Protein AF-A0A061HUM7-F1 (afdb_monomer_lite)

pLDDT: mean 96.68, std 2.23, range [83.38, 98.69]

Secondary structure (DSSP, 8-state):
-EETTTTEE--EETTEEPPPTTS-S-SB-S---TT---------TT--------SSGGG-TTHHHHTTTTT---TTTT-SSPPPP-----S----PPPSSBTTB-

Structure (mmCIF, N/CA/C/O backbone):
data_AF-A0A061HUM7-F1
#
_entry.id   AF-A0A061HUM7-F1
#
loop_
_atom_site.group_PDB
_atom_site.id
_atom_site.type_symbol
_atom_site.label_atom_id
_atom_site.label_alt_id
_atom_site.label_comp_id
_atom_site.label_asym_id
_atom_site.label_entity_id
_atom_site.label_seq_id
_atom_site.pdbx_PDB_ins_code
_atom_site.Cartn_x
_atom_site.Cartn_y
_atom_site.Cartn_z
_atom_site.occupancy
_atom_site.B_iso_or_equiv
_atom_site.auth_seq_id
_atom_site.auth_comp_id
_atom_site.auth_asym_id
_atom_site.auth_atom_id
_atom_site.pdbx_PDB_model_num
ATOM 1 N N . MET A 1 1 ? -3.401 2.923 8.993 1.00 97.00 1 MET A N 1
ATOM 2 C CA . MET A 1 1 ? -4.807 3.364 8.957 1.00 97.00 1 MET A CA 1
ATOM 3 C C . MET A 1 1 ? -4.847 4.669 8.188 1.00 97.00 1 MET A C 1
ATOM 5 O O . MET A 1 1 ? -3.886 5.428 8.281 1.00 97.00 1 MET A O 1
ATOM 9 N N . ILE A 1 2 ? -5.868 4.873 7.362 1.00 98.06 2 ILE A N 1
ATOM 10 C CA . ILE A 1 2 ? -6.024 6.077 6.542 1.00 98.06 2 ILE A CA 1
ATOM 11 C C . ILE A 1 2 ? -7.447 6.585 6.720 1.00 98.06 2 ILE A C 1
ATOM 13 O O . ILE A 1 2 ? -8.388 5.816 6.530 1.00 98.06 2 ILE A O 1
ATOM 17 N N . ASP A 1 3 ? -7.583 7.851 7.095 1.00 97.50 3 ASP A N 1
ATOM 18 C CA . ASP A 1 3 ? -8.865 8.536 7.198 1.00 97.50 3 ASP A CA 1
ATOM 19 C C . ASP A 1 3 ? -8.876 9.695 6.198 1.00 97.50 3 ASP A C 1
ATOM 21 O O . ASP A 1 3 ? -8.142 10.673 6.336 1.00 97.50 3 ASP A O 1
ATOM 25 N N . LEU A 1 4 ? -9.697 9.560 5.156 1.00 96.88 4 LEU A N 1
ATOM 26 C CA . LEU A 1 4 ? -9.850 10.574 4.110 1.00 96.88 4 LEU A CA 1
ATOM 27 C C . LEU A 1 4 ? -10.846 11.680 4.488 1.00 96.88 4 LEU A C 1
ATOM 29 O O . LEU A 1 4 ? -10.931 12.684 3.795 1.00 96.88 4 LEU A O 1
ATOM 33 N N . THR A 1 5 ? -11.616 11.503 5.561 1.00 96.12 5 THR A N 1
ATOM 34 C CA . THR A 1 5 ? -12.494 12.547 6.101 1.00 96.12 5 THR A CA 1
ATOM 35 C C . THR A 1 5 ? -11.680 13.514 6.949 1.00 96.12 5 THR A C 1
ATOM 37 O O . THR A 1 5 ? -11.848 14.728 6.844 1.00 96.12 5 THR A O 1
ATOM 40 N N . GLU A 1 6 ? -10.767 12.975 7.758 1.00 96.94 6 GLU A N 1
ATOM 41 C CA . GLU A 1 6 ? -9.846 13.763 8.581 1.00 96.94 6 GLU A CA 1
ATOM 42 C C . GLU A 1 6 ? -8.542 14.132 7.857 1.00 96.94 6 GLU A C 1
ATOM 44 O O . GLU A 1 6 ? -7.759 14.932 8.365 1.00 96.94 6 GLU A O 1
ATOM 49 N N . ASN A 1 7 ? -8.309 13.588 6.658 1.00 97.56 7 ASN A N 1
ATOM 50 C CA . ASN A 1 7 ? -7.075 13.748 5.882 1.00 97.56 7 ASN A CA 1
ATOM 51 C C . ASN A 1 7 ? -5.820 13.334 6.670 1.00 97.56 7 ASN A C 1
ATOM 53 O O . ASN A 1 7 ? -4.792 14.020 6.644 1.00 97.56 7 ASN A O 1
ATOM 57 N N . THR A 1 8 ? -5.897 12.202 7.373 1.00 97.69 8 THR A N 1
ATOM 58 C CA . THR A 1 8 ? -4.822 11.701 8.232 1.00 97.69 8 THR A CA 1
ATOM 59 C C . THR A 1 8 ? -4.371 10.287 7.875 1.00 97.69 8 THR A C 1
ATOM 61 O O . THR A 1 8 ? -5.110 9.453 7.345 1.00 97.69 8 THR A O 1
ATOM 64 N N . ILE A 1 9 ? -3.108 10.002 8.197 1.00 98.12 9 ILE A N 1
ATOM 65 C CA . ILE A 1 9 ? -2.528 8.658 8.149 1.00 98.12 9 ILE A CA 1
ATOM 66 C C . ILE A 1 9 ? -1.877 8.359 9.498 1.00 98.12 9 ILE A C 1
ATOM 68 O O . ILE A 1 9 ? -1.076 9.146 10.012 1.00 98.12 9 ILE A O 1
ATOM 72 N N . ILE A 1 10 ? -2.198 7.185 10.038 1.00 97.88 10 ILE A N 1
ATOM 73 C CA . ILE A 1 10 ? -1.700 6.663 11.315 1.00 97.88 10 ILE A CA 1
ATOM 74 C C . ILE A 1 10 ? -1.060 5.296 11.065 1.00 97.88 10 ILE A C 1
ATOM 76 O O . ILE A 1 10 ? -1.598 4.476 10.311 1.00 97.88 10 ILE A O 1
ATOM 80 N N . PHE A 1 11 ? 0.070 5.012 11.710 1.00 98.12 11 PHE A N 1
ATOM 81 C CA . PHE A 1 11 ? 0.717 3.701 11.645 1.00 98.12 11 PHE A CA 1
ATOM 82 C C . PHE A 1 11 ? 0.568 2.956 12.963 1.00 98.12 11 PHE A C 1
ATOM 84 O O . PHE A 1 11 ? 0.723 3.534 14.034 1.00 98.12 11 PHE A O 1
ATOM 91 N N . THR A 1 12 ? 0.308 1.655 12.868 1.00 97.69 12 THR A N 1
ATOM 92 C CA . THR A 1 12 ? 0.281 0.761 14.023 1.00 97.69 12 THR A CA 1
ATOM 93 C C . THR A 1 12 ? 1.282 -0.367 13.828 1.00 97.69 12 THR A C 1
ATOM 95 O O . THR A 1 12 ? 1.526 -0.821 12.706 1.00 97.69 12 THR A O 1
ATOM 98 N N . LEU A 1 13 ? 1.871 -0.831 14.925 1.00 98.06 13 LEU A N 1
ATOM 99 C CA . LEU A 1 13 ? 2.779 -1.968 14.951 1.00 98.06 13 LEU A CA 1
ATOM 100 C C . LEU A 1 13 ? 2.371 -2.890 16.095 1.00 98.06 13 LEU A C 1
ATOM 102 O O . LEU A 1 13 ? 2.321 -2.477 17.245 1.00 98.06 13 LEU A O 1
ATOM 106 N N . ASN A 1 14 ? 2.059 -4.148 15.776 1.00 97.06 14 ASN A N 1
ATOM 107 C CA . ASN A 1 14 ? 1.633 -5.160 16.751 1.00 97.06 14 ASN A CA 1
ATOM 108 C C . ASN A 1 14 ? 0.448 -4.739 17.650 1.00 97.06 14 ASN A C 1
ATOM 110 O O . ASN A 1 14 ? 0.328 -5.215 18.775 1.00 97.06 14 ASN A O 1
ATOM 114 N N . GLY A 1 15 ? -0.449 -3.890 17.137 1.00 95.75 15 GLY A N 1
ATOM 115 C CA . GLY A 1 15 ? -1.620 -3.397 17.871 1.00 95.75 15 GLY A CA 1
ATOM 116 C C . GLY A 1 15 ? -1.394 -2.093 18.642 1.00 95.75 15 GLY A C 1
ATOM 117 O O . GLY A 1 15 ? -2.347 -1.584 19.217 1.00 95.75 15 GLY A O 1
ATOM 118 N N . GLU A 1 16 ? -0.185 -1.529 18.616 1.00 96.44 16 GLU A N 1
ATOM 119 C CA . GLU A 1 16 ? 0.130 -0.241 19.242 1.00 96.44 16 GLU A CA 1
ATOM 120 C C . GLU A 1 16 ? 0.238 0.867 18.192 1.00 96.44 16 GLU A C 1
ATOM 122 O O . GLU A 1 16 ? 0.781 0.646 17.105 1.00 96.44 16 GLU A O 1
ATOM 127 N N . VAL A 1 17 ? -0.274 2.058 18.509 1.00 96.69 17 VAL A N 1
ATOM 128 C CA . VAL A 1 17 ? -0.126 3.252 17.667 1.00 96.69 17 VAL A CA 1
ATOM 129 C C . VAL A 1 17 ? 1.303 3.773 17.781 1.00 96.69 17 VAL A C 1
ATOM 131 O O . VAL A 1 17 ? 1.842 3.917 18.878 1.00 96.69 17 VAL A O 1
ATOM 134 N N . LEU A 1 18 ? 1.932 4.038 16.637 1.00 97.50 18 LEU A N 1
ATOM 135 C CA . LEU A 1 18 ? 3.273 4.605 16.601 1.00 97.50 18 LEU A CA 1
ATOM 136 C C . LEU A 1 18 ? 3.221 6.111 16.857 1.00 97.50 18 LEU A C 1
ATOM 138 O O . LEU A 1 18 ? 2.461 6.833 16.218 1.00 97.50 18 LEU A O 1
ATOM 142 N N . MET A 1 19 ? 4.090 6.568 17.755 1.00 96.75 19 MET A N 1
ATOM 143 C CA . MET A 1 19 ? 4.221 7.973 18.130 1.00 96.75 19 MET A CA 1
ATOM 144 C C . MET A 1 19 ? 5.431 8.602 17.449 1.00 96.75 19 MET A C 1
ATOM 146 O O . MET A 1 19 ? 6.497 7.989 17.373 1.00 96.75 19 MET A O 1
ATOM 150 N N . SER A 1 20 ? 5.292 9.848 17.002 1.00 94.00 20 SER A N 1
ATOM 151 C CA . SER A 1 20 ? 6.436 10.679 16.622 1.00 94.00 20 SER A CA 1
ATOM 152 C C . SER A 1 20 ? 7.244 11.128 17.848 1.00 94.00 20 SER A C 1
ATOM 154 O O . SER A 1 20 ? 6.763 11.087 18.982 1.00 94.00 20 SER A O 1
ATOM 156 N N . ASP A 1 21 ? 8.431 11.694 17.613 1.00 93.25 21 ASP A N 1
ATOM 157 C CA . ASP A 1 21 ? 9.261 12.315 18.661 1.00 93.25 21 ASP A CA 1
ATOM 158 C C . ASP A 1 21 ? 8.565 13.487 19.381 1.00 93.25 21 ASP A C 1
ATOM 160 O O . ASP A 1 21 ? 8.934 13.854 20.495 1.00 93.25 21 ASP A O 1
ATOM 164 N N . SER A 1 22 ? 7.541 14.079 18.756 1.00 93.69 22 SER A N 1
ATOM 165 C CA . SER A 1 22 ? 6.702 15.125 19.350 1.00 93.69 22 SER A CA 1
ATOM 166 C C . SER A 1 22 ? 5.516 14.582 20.154 1.00 93.69 22 SER A C 1
ATOM 168 O O . SER A 1 22 ? 4.745 15.371 20.698 1.00 93.69 22 SER A O 1
ATOM 170 N N . GLY A 1 23 ? 5.352 13.258 20.227 1.00 94.25 23 GLY A N 1
ATOM 171 C CA . GLY A 1 23 ? 4.214 12.610 20.872 1.00 94.25 23 GLY A CA 1
ATOM 172 C C . GLY A 1 23 ? 2.919 12.684 20.056 1.00 94.25 23 GLY A C 1
ATOM 173 O O . GLY A 1 23 ? 1.841 12.654 20.638 1.00 94.25 23 GLY A O 1
ATOM 174 N N . SER A 1 24 ? 2.996 12.812 18.728 1.00 95.69 24 SER A N 1
ATOM 175 C CA . SER A 1 24 ? 1.826 12.744 17.843 1.00 95.69 24 SER A CA 1
ATOM 176 C C . SER A 1 24 ? 1.575 11.309 17.386 1.00 95.69 24 SER A C 1
ATOM 178 O O . SER A 1 24 ? 2.482 10.677 16.852 1.00 95.69 24 SER A O 1
ATOM 180 N N . GLU A 1 25 ? 0.330 10.849 17.508 1.00 95.56 25 GLU A N 1
ATOM 181 C CA . GLU A 1 25 ? -0.170 9.594 16.914 1.00 95.56 25 GLU A CA 1
ATOM 182 C C . GLU A 1 25 ? -0.325 9.700 15.391 1.00 95.56 25 GLU A C 1
ATOM 184 O O . GLU A 1 25 ? -0.199 8.728 14.646 1.00 95.56 25 GLU A O 1
ATOM 189 N N . THR A 1 26 ? -0.590 10.911 14.900 1.00 96.81 26 THR A N 1
ATOM 190 C CA . THR A 1 26 ? -0.755 11.156 13.473 1.00 96.81 26 THR A CA 1
ATOM 191 C C . THR A 1 26 ? 0.599 11.280 12.789 1.00 96.81 26 THR A C 1
ATOM 193 O O . THR A 1 26 ? 1.367 12.193 13.109 1.00 96.81 26 THR A O 1
ATOM 196 N N . ALA A 1 27 ? 0.865 10.398 11.825 1.00 96.88 27 ALA A N 1
ATOM 197 C CA . ALA A 1 27 ? 2.101 10.399 11.051 1.00 96.88 27 ALA A CA 1
ATOM 198 C C . ALA A 1 27 ? 2.061 11.421 9.906 1.00 96.88 27 ALA A C 1
ATOM 200 O O . ALA A 1 27 ? 3.038 12.131 9.683 1.00 96.88 27 ALA A O 1
ATOM 201 N N . PHE A 1 28 ? 0.920 11.527 9.219 1.00 97.62 28 PHE A N 1
ATOM 202 C CA . PHE A 1 28 ? 0.685 12.521 8.169 1.00 97.62 28 PHE A CA 1
ATOM 203 C C . PHE A 1 28 ? -0.683 13.177 8.357 1.00 97.62 28 PHE A C 1
ATOM 205 O O . PHE A 1 28 ? -1.647 12.490 8.696 1.00 97.62 28 PHE A O 1
ATOM 212 N N . ARG A 1 29 ? -0.754 14.493 8.145 1.00 96.88 29 ARG A N 1
ATOM 213 C CA . ARG A 1 29 ? -1.964 15.325 8.247 1.00 96.88 29 ARG A CA 1
ATOM 214 C C . ARG A 1 29 ? -2.124 16.147 6.980 1.00 96.88 29 ARG A C 1
ATOM 216 O O . ARG A 1 29 ? -1.141 16.342 6.267 1.00 96.88 29 ARG A O 1
ATOM 223 N N . ASP A 1 30 ? -3.338 16.641 6.760 1.00 97.38 30 ASP A N 1
ATOM 224 C CA . ASP A 1 30 ? -3.679 17.533 5.652 1.00 97.38 30 ASP A CA 1
ATOM 225 C C . ASP A 1 30 ? -3.299 16.934 4.285 1.00 97.38 30 ASP A C 1
ATOM 227 O O . ASP A 1 30 ? -2.827 17.632 3.389 1.00 97.38 30 ASP A O 1
ATOM 231 N N . ILE A 1 31 ? -3.468 15.612 4.132 1.00 97.81 31 ILE A N 1
ATOM 232 C CA . ILE A 1 31 ? -3.162 14.923 2.875 1.00 97.81 31 ILE A CA 1
ATOM 233 C C . ILE A 1 31 ? -4.155 15.336 1.781 1.00 97.81 31 ILE A C 1
ATOM 235 O O . ILE A 1 31 ? -5.368 15.351 1.991 1.00 97.81 31 ILE A O 1
ATOM 239 N N . GLU A 1 32 ? -3.644 15.632 0.589 1.00 97.44 32 GLU A N 1
ATOM 240 C CA . GLU A 1 32 ? -4.482 15.865 -0.586 1.00 97.44 32 GLU A CA 1
ATOM 241 C C . GLU A 1 32 ? -4.932 14.525 -1.178 1.00 97.44 32 GLU A C 1
ATOM 243 O O . GLU A 1 32 ? -4.111 13.648 -1.445 1.00 97.44 32 GLU A O 1
ATOM 248 N N . ILE A 1 33 ? -6.241 14.358 -1.388 1.00 95.25 33 ILE A N 1
ATOM 249 C CA . ILE A 1 33 ? -6.806 13.071 -1.826 1.00 95.25 33 ILE A CA 1
ATOM 250 C C . ILE A 1 33 ? -6.515 12.787 -3.308 1.00 95.25 33 ILE A C 1
ATOM 252 O O . ILE A 1 33 ? -6.249 11.640 -3.666 1.00 95.25 33 ILE A O 1
ATOM 256 N N . GLY A 1 34 ? -6.563 13.809 -4.171 1.00 96.12 34 GLY A N 1
ATOM 257 C CA . GLY A 1 34 ? -6.367 13.649 -5.617 1.00 96.12 34 GLY A CA 1
ATOM 258 C C . GLY A 1 34 ? -7.262 12.557 -6.221 1.00 96.12 34 GLY A C 1
ATOM 259 O O . GLY A 1 34 ? -8.467 12.526 -5.970 1.00 96.12 34 GLY A O 1
ATOM 260 N N . ASP A 1 35 ? -6.653 11.640 -6.978 1.00 96.69 35 ASP A N 1
ATOM 261 C CA . ASP A 1 35 ? -7.326 10.493 -7.613 1.00 96.69 35 ASP A CA 1
ATOM 262 C C . ASP A 1 35 ? -7.572 9.306 -6.653 1.00 96.69 35 ASP A C 1
ATOM 264 O O . ASP A 1 35 ? -8.168 8.296 -7.037 1.00 96.69 35 ASP A O 1
ATOM 268 N N . GLY A 1 36 ? -7.119 9.411 -5.400 1.00 96.50 36 GLY A N 1
ATOM 269 C CA . GLY A 1 36 ? -7.219 8.380 -4.371 1.00 96.50 36 GLY A CA 1
ATOM 270 C C . GLY A 1 36 ? -5.891 7.690 -4.049 1.00 96.50 36 GLY A C 1
ATOM 271 O O . GLY A 1 36 ? -4.824 8.047 -4.545 1.00 96.50 36 GLY A O 1
ATOM 272 N N . PHE A 1 37 ? -5.965 6.670 -3.189 1.00 98.31 37 PHE A N 1
ATOM 273 C CA . PHE A 1 37 ? -4.796 5.970 -2.650 1.00 98.31 37 PHE A CA 1
ATOM 274 C C . PHE A 1 37 ? -4.850 4.467 -2.926 1.00 98.31 37 PHE A C 1
ATOM 276 O O . PHE A 1 37 ? -5.913 3.846 -2.890 1.00 98.31 37 PHE A O 1
ATOM 283 N N . LEU A 1 38 ? -3.677 3.864 -3.133 1.00 98.19 38 LEU A N 1
ATOM 284 C CA . LEU A 1 38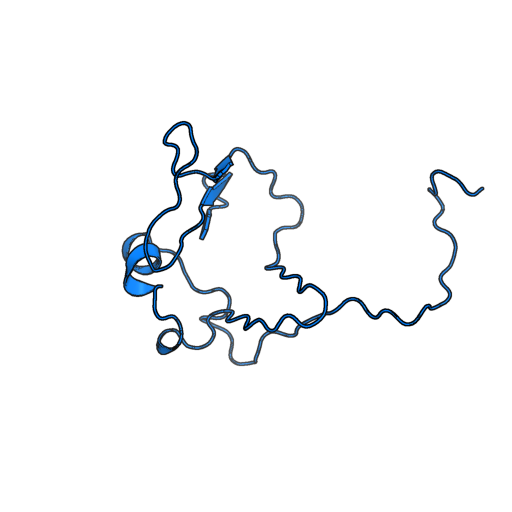 ? -3.498 2.417 -3.247 1.00 98.19 38 LEU A CA 1
ATOM 285 C C . LEU A 1 38 ? -2.469 1.926 -2.216 1.00 98.19 38 LEU A C 1
ATOM 287 O O . LEU A 1 38 ? -1.461 2.602 -1.996 1.00 98.19 38 LEU A O 1
ATOM 291 N N . PRO A 1 39 ? -2.673 0.746 -1.599 1.00 98.25 39 PRO A N 1
ATOM 292 C CA . PRO A 1 39 ? -1.672 0.153 -0.723 1.00 98.25 39 PRO A CA 1
ATOM 293 C C . PRO A 1 39 ? -0.443 -0.260 -1.541 1.00 98.25 39 PRO A C 1
ATOM 295 O O . PRO A 1 39 ? -0.548 -1.021 -2.504 1.00 98.25 39 PRO A O 1
ATOM 298 N N . VAL A 1 40 ? 0.731 0.218 -1.132 1.00 98.31 40 VAL A N 1
ATOM 299 C CA . VAL A 1 40 ? 2.014 -0.080 -1.777 1.00 98.31 40 VAL A CA 1
ATOM 300 C C . VAL A 1 40 ? 2.961 -0.764 -0.796 1.00 98.31 40 VAL A C 1
ATOM 302 O O . VAL A 1 40 ? 2.984 -0.454 0.394 1.00 98.31 40 VAL A O 1
ATOM 305 N N . CYS A 1 41 ? 3.767 -1.695 -1.301 1.00 97.88 41 CYS A N 1
ATOM 306 C CA . CYS A 1 41 ? 4.880 -2.285 -0.568 1.00 97.88 41 CYS A CA 1
ATOM 307 C C . CYS A 1 41 ? 6.108 -2.402 -1.474 1.00 97.88 41 CYS A C 1
ATOM 309 O O . CYS A 1 41 ? 5.980 -2.649 -2.674 1.00 97.88 41 CYS A O 1
ATOM 311 N N . SER A 1 42 ? 7.297 -2.282 -0.892 1.00 98.19 42 SER A N 1
ATOM 312 C CA . SER A 1 42 ? 8.573 -2.528 -1.561 1.00 98.19 42 SER A CA 1
ATOM 313 C C . SER A 1 42 ? 9.414 -3.494 -0.730 1.00 98.19 42 SER A C 1
ATOM 315 O O . SER A 1 42 ? 9.331 -3.513 0.497 1.00 98.19 42 SER A O 1
ATOM 317 N N . LEU A 1 43 ? 10.198 -4.332 -1.408 1.00 98.50 43 LEU A N 1
ATOM 318 C CA . LEU A 1 43 ? 11.105 -5.291 -0.780 1.00 98.50 43 LEU A CA 1
ATOM 319 C C . LEU A 1 43 ? 12.520 -5.042 -1.290 1.00 98.50 43 LEU A C 1
ATOM 321 O O . LEU A 1 43 ? 12.737 -4.898 -2.494 1.00 98.50 43 LEU A O 1
ATOM 325 N N . GLY A 1 44 ? 13.480 -5.000 -0.371 1.00 98.12 44 GLY A N 1
ATOM 326 C CA . GLY A 1 44 ? 14.897 -4.940 -0.697 1.00 98.12 44 GLY A CA 1
ATOM 327 C C . GLY A 1 44 ? 15.454 -6.292 -1.170 1.00 98.12 44 GLY A C 1
ATOM 328 O O . GLY A 1 44 ? 14.775 -7.322 -1.090 1.00 98.12 44 GLY A O 1
ATOM 329 N N . PRO A 1 45 ? 16.715 -6.325 -1.638 1.00 98.00 45 PRO A N 1
ATOM 330 C CA . PRO A 1 45 ? 17.356 -7.552 -2.103 1.00 98.00 45 PRO A CA 1
ATOM 331 C C . PRO A 1 45 ? 17.340 -8.658 -1.042 1.00 98.00 45 PRO A C 1
ATOM 333 O O . PRO A 1 45 ? 17.785 -8.460 0.086 1.00 98.00 45 PRO A O 1
ATOM 336 N N . GLY A 1 46 ? 16.826 -9.833 -1.412 1.00 98.12 46 GLY A N 1
ATOM 337 C CA . GLY A 1 46 ? 16.766 -11.003 -0.531 1.00 98.12 46 GLY A CA 1
ATOM 338 C C . GLY A 1 46 ? 15.752 -10.914 0.616 1.00 98.12 46 GLY A C 1
ATOM 339 O O . GLY A 1 46 ? 15.686 -11.839 1.423 1.00 98.12 46 GLY A O 1
ATOM 340 N N . GLN A 1 47 ? 14.957 -9.843 0.707 1.00 98.69 47 GLN A N 1
ATOM 341 C CA . GLN A 1 47 ? 13.904 -9.729 1.715 1.00 98.69 47 GLN A CA 1
ATOM 342 C C . GLN A 1 47 ? 12.643 -10.483 1.293 1.00 98.69 47 GLN A C 1
ATOM 344 O O . GLN A 1 47 ? 12.297 -10.561 0.114 1.00 98.69 47 GLN A O 1
ATOM 349 N N . VAL A 1 48 ? 11.925 -11.004 2.286 1.00 98.44 48 VAL A N 1
ATOM 350 C CA . VAL A 1 48 ? 10.632 -11.663 2.105 1.00 98.44 48 VAL A CA 1
ATOM 351 C C . VAL A 1 48 ? 9.606 -10.922 2.949 1.00 98.44 48 VAL A C 1
ATOM 353 O O . VAL A 1 48 ? 9.796 -10.756 4.152 1.00 98.44 48 VAL A O 1
ATOM 356 N N . GLY A 1 49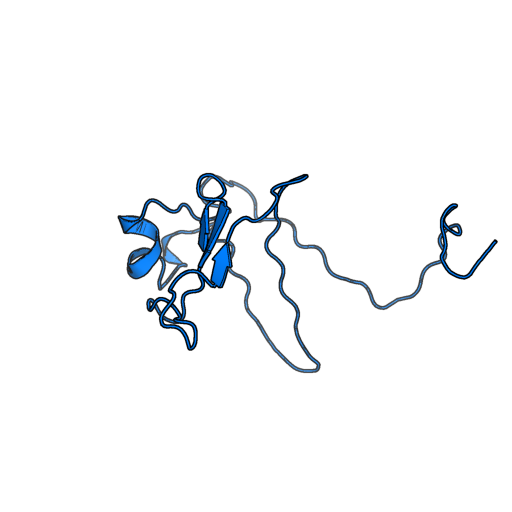 ? 8.523 -10.480 2.314 1.00 97.75 49 GLY A N 1
ATOM 357 C CA . GLY A 1 49 ? 7.386 -9.851 2.977 1.00 97.75 49 GLY A CA 1
ATOM 358 C C . GLY A 1 49 ? 6.080 -10.550 2.622 1.00 97.75 49 GLY A C 1
ATOM 359 O O . GLY A 1 49 ? 5.990 -11.263 1.623 1.00 97.75 49 GLY A O 1
ATOM 360 N N . HIS A 1 50 ? 5.061 -10.335 3.449 1.00 98.12 50 HIS A N 1
ATOM 361 C CA . HIS A 1 50 ? 3.714 -10.844 3.222 1.00 98.12 50 HIS A CA 1
ATOM 362 C C . HIS A 1 50 ? 2.714 -9.691 3.309 1.00 98.12 50 HIS A C 1
ATOM 364 O O . HIS A 1 50 ? 2.530 -9.108 4.377 1.00 98.12 50 HIS A O 1
ATOM 370 N N . LEU A 1 51 ? 2.083 -9.365 2.181 1.00 98.25 51 LEU A N 1
ATOM 371 C CA . LEU A 1 51 ? 1.043 -8.344 2.104 1.00 98.25 51 LEU A CA 1
ATOM 372 C C . LEU A 1 51 ? -0.329 -9.002 2.288 1.00 98.25 51 LEU A C 1
ATOM 374 O O . LEU A 1 51 ? -0.760 -9.781 1.440 1.00 98.25 51 LEU A O 1
ATOM 378 N N . ASN A 1 52 ? -1.015 -8.666 3.380 1.00 98.38 52 ASN A N 1
ATOM 379 C CA . ASN A 1 52 ? -2.387 -9.093 3.639 1.00 98.38 52 ASN A CA 1
ATOM 380 C C . ASN A 1 52 ? -3.340 -7.895 3.498 1.00 98.38 52 ASN A 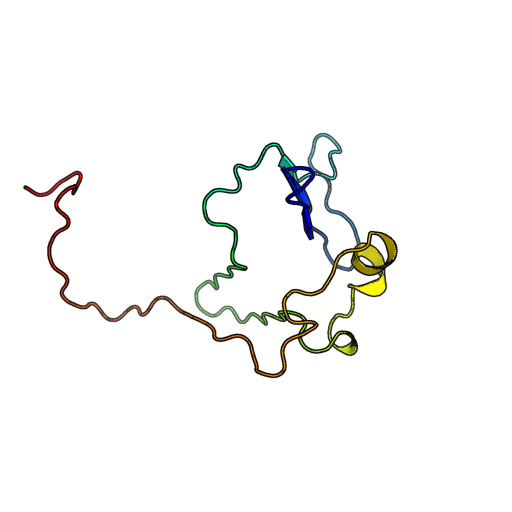C 1
ATOM 382 O O . ASN A 1 52 ? -3.303 -6.978 4.313 1.00 98.38 52 ASN A O 1
ATOM 386 N N . LEU A 1 53 ? -4.191 -7.916 2.466 1.00 98.50 53 LEU A N 1
ATOM 387 C CA . LEU A 1 53 ? -5.159 -6.851 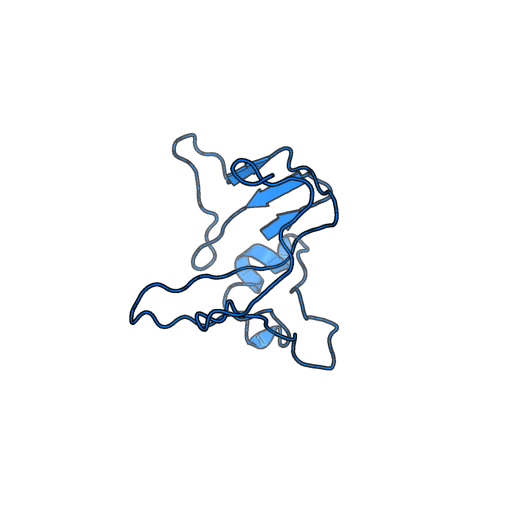2.158 1.00 98.50 53 LEU A CA 1
ATOM 388 C C . LEU A 1 53 ? -6.537 -7.072 2.811 1.00 98.50 53 LEU A C 1
ATOM 390 O O . LEU A 1 53 ? -7.483 -6.339 2.533 1.00 98.50 53 LEU A O 1
ATOM 394 N N . GLY A 1 54 ? -6.660 -8.071 3.689 1.00 97.94 54 GLY A N 1
ATOM 395 C CA . GLY A 1 54 ? -7.828 -8.221 4.551 1.00 97.94 54 GLY A CA 1
ATOM 396 C C . GLY A 1 54 ? -9.079 -8.730 3.845 1.00 97.94 54 GLY A C 1
ATOM 397 O O . GLY A 1 54 ? -10.171 -8.257 4.137 1.00 97.94 54 GLY A O 1
ATOM 398 N N . GLN A 1 55 ? -8.928 -9.688 2.924 1.00 97.50 55 GLN A N 1
ATOM 399 C CA . GLN A 1 55 ? -10.082 -10.370 2.322 1.00 97.50 55 GLN A CA 1
ATOM 400 C C . GLN A 1 55 ? -10.792 -11.286 3.336 1.00 97.50 55 GLN A C 1
ATOM 402 O O . GLN A 1 55 ? -12.007 -11.435 3.302 1.00 97.50 55 GLN A O 1
ATOM 407 N N . ASP A 1 56 ? -10.030 -11.876 4.260 1.00 96.50 56 ASP A N 1
ATOM 408 C CA . ASP A 1 56 ? -10.547 -12.627 5.403 1.00 96.50 56 ASP A CA 1
ATOM 409 C C . ASP A 1 56 ? -10.204 -11.875 6.693 1.00 96.50 56 ASP A C 1
ATOM 411 O O . ASP A 1 56 ? -9.029 -11.741 7.046 1.00 96.50 56 ASP A O 1
ATOM 415 N N . VAL A 1 57 ? -11.222 -11.404 7.414 1.00 94.25 57 VAL A N 1
ATOM 416 C CA . VAL A 1 57 ? -11.051 -10.672 8.682 1.00 94.25 57 VAL A CA 1
ATOM 417 C C . VAL A 1 57 ? -10.298 -11.504 9.715 1.00 94.25 57 VAL A C 1
ATOM 419 O O . VAL A 1 57 ? -9.483 -10.964 10.460 1.00 94.25 57 VAL A O 1
ATOM 422 N N . SER A 1 58 ? -10.511 -12.822 9.743 1.00 95.38 58 SER A N 1
ATOM 423 C CA . SER A 1 58 ? -9.873 -13.707 10.720 1.00 95.38 58 SER A CA 1
ATOM 424 C C . SER A 1 58 ? -8.356 -13.819 10.521 1.00 95.38 58 SER A C 1
ATOM 426 O O . SER A 1 58 ? -7.621 -14.125 11.460 1.00 95.38 58 SER A O 1
ATOM 428 N N . SER A 1 59 ? -7.864 -13.489 9.322 1.00 97.00 59 SER A N 1
ATOM 429 C CA . SER A 1 59 ? -6.433 -13.440 9.018 1.00 97.00 59 SER A CA 1
ATOM 430 C C . SER A 1 59 ? -5.727 -12.197 9.587 1.00 97.00 59 SER A C 1
ATOM 432 O O . SER A 1 59 ? -4.497 -12.182 9.714 1.00 97.00 59 SER A O 1
ATOM 434 N N . LEU A 1 60 ? -6.479 -11.153 9.960 1.00 97.81 60 LEU A N 1
ATOM 435 C CA . LEU A 1 60 ? -5.951 -9.877 10.441 1.00 97.81 60 LEU A CA 1
ATOM 436 C C . LEU A 1 60 ? -5.737 -9.893 11.957 1.00 97.81 60 LEU A C 1
ATOM 438 O O . LEU A 1 60 ? -6.549 -9.398 12.736 1.00 97.81 60 LEU A O 1
ATOM 442 N N . ARG A 1 61 ? -4.585 -10.422 12.375 1.00 97.62 61 ARG A N 1
ATOM 443 C CA . ARG A 1 61 ? -4.251 -10.676 13.792 1.00 97.62 61 ARG A CA 1
ATOM 444 C C . ARG A 1 61 ? -4.420 -9.475 14.730 1.00 97.62 61 ARG A C 1
ATOM 446 O O . ARG A 1 61 ? -4.758 -9.671 15.890 1.00 97.62 61 ARG A O 1
ATOM 453 N N . PHE A 1 62 ? -4.177 -8.259 14.242 1.00 97.44 62 PHE A N 1
ATOM 454 C CA . PHE A 1 62 ? -4.178 -7.040 15.061 1.00 97.44 62 PHE A CA 1
ATOM 455 C C . PHE A 1 62 ? -5.360 -6.103 14.773 1.00 97.44 62 PHE A C 1
ATOM 457 O O . PHE A 1 62 ? -5.502 -5.082 15.436 1.00 97.44 62 PHE A O 1
ATOM 464 N N . PHE A 1 63 ? -6.239 -6.444 13.823 1.00 97.50 63 PHE A N 1
ATOM 465 C CA . PHE A 1 63 ? -7.332 -5.555 13.413 1.00 97.50 63 PHE A CA 1
ATOM 466 C C . PHE A 1 63 ? -8.363 -5.324 14.525 1.00 97.50 63 PHE A C 1
ATOM 468 O O . PHE A 1 63 ? -8.834 -4.206 14.702 1.00 97.50 63 PHE A O 1
ATOM 475 N N . ALA A 1 64 ? -8.663 -6.346 15.330 1.00 95.31 64 ALA A N 1
ATOM 476 C CA . ALA A 1 64 ? -9.588 -6.204 16.454 1.00 95.31 64 ALA A CA 1
ATOM 477 C C . ALA A 1 64 ? -9.082 -5.256 17.562 1.00 95.31 64 ALA A C 1
ATOM 479 O O . ALA A 1 64 ? -9.892 -4.791 18.358 1.00 95.31 64 ALA A O 1
ATOM 480 N N . ILE A 1 65 ? -7.770 -4.989 17.621 1.00 95.06 65 ILE A N 1
ATOM 481 C CA . ILE A 1 65 ? -7.149 -4.166 18.669 1.00 95.06 65 ILE A CA 1
ATOM 482 C C . ILE A 1 65 ? -7.246 -2.679 18.322 1.00 95.06 65 ILE A C 1
ATOM 484 O O . ILE A 1 65 ? -7.677 -1.900 19.161 1.00 95.06 65 ILE A O 1
ATOM 488 N N . CYS A 1 66 ? -6.871 -2.299 17.098 1.00 91.75 66 CYS A N 1
ATOM 489 C CA . CYS A 1 66 ? -6.756 -0.891 16.699 1.00 91.75 66 CYS A CA 1
ATOM 490 C C . CYS A 1 66 ? -7.677 -0.472 15.546 1.00 91.75 66 CYS A C 1
ATOM 492 O O . CYS A 1 66 ? -7.887 0.707 15.336 1.00 91.75 66 CYS A O 1
ATOM 494 N N . GLY A 1 67 ? -8.246 -1.405 14.780 1.00 91.31 67 GLY A N 1
ATOM 495 C CA . GLY A 1 67 ? -9.103 -1.055 13.640 1.00 91.31 67 GLY A CA 1
ATOM 496 C C . GLY A 1 67 ? -10.593 -1.119 13.961 1.00 91.31 67 GLY A C 1
ATOM 497 O O . GLY A 1 67 ? -11.350 -0.217 13.620 1.00 91.31 67 GLY A O 1
ATOM 498 N N . LEU A 1 68 ? -11.023 -2.196 14.625 1.00 92.31 68 LEU A N 1
ATOM 499 C CA . LEU A 1 68 ? -12.444 -2.526 14.742 1.00 92.31 68 LEU A CA 1
ATOM 500 C C . LEU A 1 68 ? -13.235 -1.534 15.606 1.00 92.31 68 LEU A C 1
ATOM 502 O O . LEU A 1 68 ? -14.331 -1.140 15.222 1.00 92.31 68 LEU A O 1
ATOM 506 N N . GLN A 1 69 ? -12.707 -1.150 16.772 1.00 88.94 69 GLN A N 1
ATOM 507 C CA . GLN A 1 69 ? -13.403 -0.220 17.675 1.00 88.94 69 GLN A CA 1
ATOM 508 C C . GLN A 1 69 ? -13.402 1.218 17.147 1.00 88.94 69 GLN A C 1
ATOM 510 O O . GLN A 1 69 ? -14.329 1.970 17.433 1.00 88.94 69 GLN A O 1
ATOM 515 N N . GLU A 1 70 ? -12.392 1.567 16.351 1.00 91.69 70 GLU A N 1
ATOM 516 C CA . GLU A 1 70 ? -12.258 2.868 15.690 1.00 91.69 70 GLU A CA 1
ATOM 517 C C . GLU A 1 70 ? -13.114 2.969 14.412 1.00 91.69 70 GLU A C 1
ATOM 519 O O . GLU A 1 70 ? -13.256 4.046 13.846 1.00 91.69 70 GLU A O 1
ATOM 524 N N . GLY A 1 71 ? -13.734 1.866 13.971 1.00 95.25 71 GLY A N 1
ATOM 525 C CA . GLY A 1 71 ? -14.630 1.848 12.812 1.00 95.25 71 GLY A CA 1
ATOM 526 C C . GLY A 1 71 ? -13.925 1.712 11.461 1.00 95.25 71 GLY A C 1
ATOM 527 O O . GLY A 1 71 ? -14.561 1.913 10.428 1.00 95.25 71 GLY A O 1
ATOM 528 N N . PHE A 1 72 ? -12.641 1.343 11.436 1.00 97.44 72 PHE A N 1
ATOM 529 C CA . PHE A 1 72 ? -11.940 1.051 10.186 1.00 97.44 72 PHE A CA 1
ATOM 530 C C . PHE A 1 72 ? -12.439 -0.250 9.557 1.00 97.44 72 PHE A C 1
ATOM 532 O O . PHE A 1 72 ? -12.729 -1.224 10.249 1.00 97.44 72 PHE A O 1
ATOM 539 N N . GLU A 1 73 ? -12.436 -0.302 8.227 1.00 97.69 73 GLU A N 1
ATOM 540 C CA . GLU A 1 73 ? -12.761 -1.505 7.461 1.00 97.69 73 GLU A CA 1
ATOM 541 C C . GLU A 1 73 ? -11.522 -2.048 6.724 1.00 97.69 73 GLU A C 1
ATOM 543 O O . GLU A 1 73 ? -10.708 -1.271 6.211 1.00 97.69 73 GLU A O 1
ATOM 548 N N . PRO A 1 74 ? -11.343 -3.381 6.630 1.00 97.88 74 PRO A N 1
ATOM 549 C CA . PRO A 1 74 ? -10.299 -3.963 5.795 1.00 97.88 74 PRO A CA 1
ATOM 550 C C . PRO A 1 74 ? -10.507 -3.673 4.306 1.00 97.88 74 PRO A C 1
ATOM 552 O O . PRO A 1 74 ? -11.628 -3.716 3.806 1.00 97.88 74 PRO A O 1
ATOM 555 N N . PHE A 1 75 ? -9.410 -3.493 3.568 1.00 98.25 75 PHE A N 1
ATOM 556 C CA . PHE A 1 75 ? -9.448 -3.092 2.156 1.00 98.25 75 PHE A CA 1
ATOM 557 C C . PHE A 1 75 ? -10.282 -4.028 1.262 1.00 98.25 75 PHE A C 1
ATOM 559 O O . PHE A 1 75 ? -11.021 -3.571 0.394 1.00 98.25 75 PHE A O 1
ATOM 566 N N . ALA A 1 76 ? -10.176 -5.344 1.466 1.00 98.12 76 ALA A N 1
ATOM 567 C CA . ALA A 1 76 ? -10.842 -6.344 0.634 1.00 98.12 76 ALA A CA 1
ATOM 568 C C . ALA A 1 76 ? -12.064 -7.011 1.300 1.00 98.12 76 ALA A C 1
ATOM 570 O O . ALA A 1 76 ? -12.483 -8.075 0.844 1.00 98.12 76 ALA A O 1
ATOM 571 N N . ILE A 1 77 ? -12.659 -6.403 2.337 1.00 97.38 77 ILE A N 1
ATOM 572 C CA . ILE A 1 77 ? -13.725 -7.017 3.157 1.00 97.38 77 ILE A CA 1
ATOM 573 C C . ILE A 1 77 ? -14.928 -7.523 2.346 1.00 97.38 77 ILE A C 1
ATOM 575 O O . ILE A 1 77 ? -15.466 -8.594 2.615 1.00 97.38 77 ILE A O 1
ATOM 579 N N . ASN A 1 78 ? -15.319 -6.780 1.309 1.00 96.81 78 ASN A N 1
ATOM 580 C CA . ASN A 1 78 ? -16.476 -7.089 0.467 1.00 96.81 78 ASN A CA 1
ATOM 581 C C . ASN A 1 78 ? -16.083 -7.700 -0.892 1.00 96.81 78 ASN A C 1
ATOM 583 O O . ASN A 1 78 ? -16.895 -7.744 -1.820 1.00 96.81 78 ASN A O 1
ATOM 587 N N . MET A 1 79 ? -14.837 -8.160 -1.051 1.00 98.06 79 MET A N 1
ATOM 588 C CA . MET A 1 79 ? -14.350 -8.707 -2.317 1.00 98.06 79 MET A CA 1
ATOM 589 C C . MET A 1 79 ? -14.517 -10.226 -2.404 1.00 98.06 79 MET A C 1
ATOM 591 O O . MET A 1 79 ? -13.953 -11.000 -1.634 1.00 98.06 79 MET A O 1
ATOM 595 N N . GLN A 1 80 ? -15.225 -10.673 -3.442 1.00 96.88 80 GLN A N 1
ATOM 596 C CA . GLN A 1 80 ? -15.378 -12.101 -3.757 1.00 96.88 80 GLN A CA 1
ATOM 597 C C . GLN A 1 80 ? -14.151 -12.703 -4.458 1.00 96.88 80 GLN A C 1
ATOM 599 O O . GLN A 1 80 ? -14.005 -13.922 -4.525 1.00 96.88 80 GLN A O 1
ATOM 604 N N . ARG A 1 81 ? -13.286 -11.859 -5.026 1.00 97.75 81 ARG A N 1
ATOM 605 C CA . ARG A 1 81 ? -12.078 -12.258 -5.753 1.00 97.75 81 ARG A CA 1
ATOM 606 C C . ARG A 1 81 ? -10.843 -11.665 -5.071 1.00 97.75 81 ARG A C 1
ATOM 608 O O . ARG A 1 81 ? -10.955 -10.568 -4.527 1.00 97.75 81 ARG A O 1
ATOM 615 N N . PRO A 1 82 ? -9.686 -12.348 -5.124 1.00 97.69 82 PRO A N 1
ATOM 616 C CA . PRO A 1 82 ? -8.435 -11.782 -4.635 1.00 97.69 82 PRO A CA 1
ATOM 617 C C . PRO A 1 82 ? -8.111 -10.452 -5.319 1.00 97.69 82 PRO A C 1
ATOM 619 O O . PRO A 1 82 ? -8.385 -10.278 -6.509 1.00 97.69 82 PRO A O 1
ATOM 622 N N . VAL A 1 83 ? -7.493 -9.536 -4.574 1.00 98.38 83 VAL A N 1
ATOM 623 C CA . VAL A 1 83 ? -7.011 -8.263 -5.123 1.00 98.38 83 VAL A CA 1
ATOM 624 C C . VAL A 1 83 ? -5.864 -8.537 -6.098 1.00 98.38 83 VAL A C 1
ATOM 626 O O . VAL A 1 83 ? -4.879 -9.184 -5.739 1.00 98.38 83 VAL A O 1
ATOM 629 N N . THR A 1 84 ? -5.975 -8.030 -7.326 1.00 98.50 84 THR A N 1
ATOM 630 C CA . THR A 1 84 ? -4.896 -8.111 -8.319 1.00 98.50 84 THR A CA 1
ATOM 631 C C . THR A 1 84 ? -3.698 -7.278 -7.873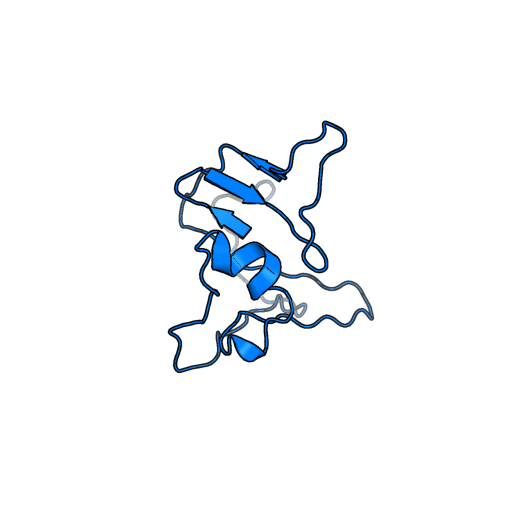 1.00 98.50 84 THR A C 1
ATOM 633 O O . THR A 1 84 ? -3.841 -6.095 -7.566 1.00 98.50 84 THR A O 1
ATOM 636 N N . THR A 1 85 ? -2.507 -7.873 -7.887 1.00 98.38 85 THR A N 1
ATOM 637 C CA . THR A 1 85 ? -1.249 -7.190 -7.570 1.00 98.38 85 THR A CA 1
ATOM 638 C C . THR A 1 85 ? -0.491 -6.797 -8.835 1.00 98.38 85 THR A C 1
ATOM 640 O O . THR A 1 85 ? -0.529 -7.492 -9.851 1.00 98.38 85 THR A O 1
ATOM 643 N N . TRP A 1 86 ? 0.227 -5.678 -8.751 1.00 98.50 86 TRP A N 1
ATOM 644 C CA . TRP A 1 86 ? 1.113 -5.170 -9.797 1.00 98.50 86 TRP A CA 1
ATOM 645 C C . TRP A 1 86 ? 2.531 -5.069 -9.242 1.00 98.50 86 TRP A C 1
ATOM 647 O O . TRP A 1 86 ? 2.716 -4.770 -8.063 1.00 98.50 86 TRP A O 1
ATOM 657 N N . PHE A 1 87 ? 3.533 -5.324 -10.079 1.00 98.06 87 PHE A N 1
ATOM 658 C CA . PHE A 1 87 ? 4.938 -5.202 -9.696 1.00 98.06 87 PHE A CA 1
ATOM 659 C C . PHE A 1 87 ? 5.734 -4.500 -10.794 1.00 98.06 87 PHE A C 1
ATOM 661 O O . PHE A 1 87 ? 5.402 -4.590 -11.977 1.00 98.06 87 PHE A O 1
ATOM 668 N N . SER A 1 88 ? 6.812 -3.827 -10.402 1.00 98.06 88 SER A N 1
ATOM 669 C CA . SER A 1 88 ? 7.750 -3.220 -11.338 1.00 98.06 88 SER A CA 1
ATOM 670 C C . SER A 1 88 ? 8.646 -4.296 -11.953 1.00 98.06 88 SER A C 1
ATOM 672 O O . SER A 1 88 ? 9.474 -4.922 -11.288 1.00 98.06 88 SER A O 1
ATOM 674 N N . LYS A 1 89 ? 8.478 -4.543 -13.254 1.00 97.38 89 LYS A N 1
ATOM 675 C CA . LYS A 1 89 ? 9.323 -5.488 -13.987 1.00 97.38 89 LYS A CA 1
ATOM 676 C C . LYS A 1 89 ? 10.660 -4.830 -14.315 1.00 97.38 89 LYS A C 1
ATOM 678 O O . LYS A 1 89 ? 10.700 -3.812 -14.990 1.00 97.38 89 LYS A O 1
ATOM 683 N N . SER A 1 90 ? 11.762 -5.457 -13.914 1.00 97.56 90 SER A N 1
ATOM 684 C CA . SER A 1 90 ? 13.109 -4.934 -14.189 1.00 97.56 90 SER A CA 1
ATOM 685 C C . SER A 1 90 ? 13.586 -5.139 -15.633 1.00 97.56 90 SER A C 1
ATOM 687 O O . SER A 1 90 ? 14.673 -4.689 -15.977 1.00 97.56 90 SER A O 1
ATOM 689 N N . LEU A 1 91 ? 12.821 -5.849 -16.470 1.00 98.12 91 LEU A N 1
ATOM 690 C CA . LEU A 1 91 ? 13.156 -6.064 -17.879 1.00 98.12 91 LEU A CA 1
ATOM 691 C C . LEU A 1 91 ? 12.836 -4.787 -18.676 1.00 98.12 91 LEU A C 1
ATOM 693 O O . LEU A 1 91 ? 11.65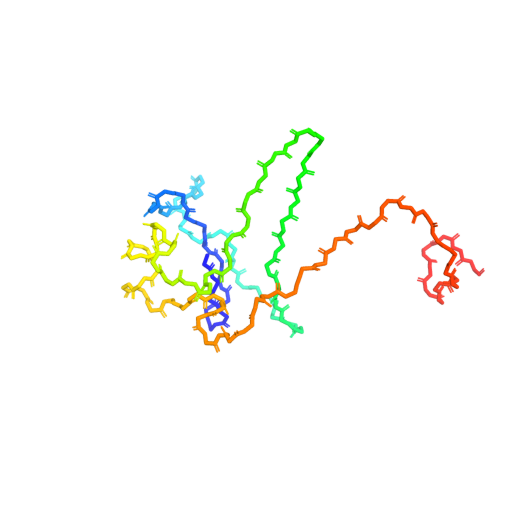3 -4.458 -18.768 1.00 98.12 91 LEU A O 1
ATOM 697 N N . PRO A 1 92 ? 13.828 -4.111 -19.286 1.00 98.19 92 PRO A N 1
ATOM 698 C CA . PRO A 1 92 ? 13.587 -2.894 -20.054 1.00 98.19 92 PRO A CA 1
ATOM 699 C C . PRO A 1 92 ? 12.690 -3.146 -21.269 1.00 98.19 92 PRO A C 1
ATOM 701 O O . PRO A 1 92 ? 12.796 -4.184 -21.929 1.00 98.19 92 PRO A O 1
ATOM 704 N N . GLN A 1 93 ? 11.830 -2.180 -21.578 1.00 97.94 93 GLN A N 1
ATOM 705 C CA . GLN A 1 93 ? 10.972 -2.163 -22.761 1.00 97.94 93 GLN A CA 1
ATOM 706 C C . GLN A 1 93 ? 11.053 -0.783 -23.416 1.00 97.94 93 GLN A C 1
ATOM 708 O O . GLN A 1 93 ? 11.317 0.208 -22.738 1.00 97.94 93 GLN A O 1
ATOM 713 N N . PHE A 1 94 ? 10.877 -0.726 -24.736 1.00 97.62 94 PHE A N 1
ATOM 714 C CA . PHE A 1 94 ? 10.799 0.551 -25.441 1.00 97.62 94 PHE A CA 1
ATOM 715 C C . PHE A 1 94 ? 9.429 1.186 -25.216 1.00 97.62 94 PHE A C 1
ATOM 717 O O . PHE A 1 94 ? 8.409 0.517 -25.379 1.00 97.62 94 PHE A O 1
ATOM 724 N N . GLU A 1 95 ? 9.424 2.484 -24.937 1.00 97.38 95 GLU A N 1
ATOM 725 C CA . GLU A 1 95 ? 8.235 3.331 -24.905 1.00 97.38 95 GLU A CA 1
ATOM 726 C C . GLU A 1 95 ? 8.530 4.640 -25.658 1.00 97.38 95 GLU A C 1
ATOM 728 O O . GLU A 1 95 ? 9.697 5.042 -25.744 1.00 97.38 95 GLU A O 1
ATOM 733 N N . PRO A 1 96 ? 7.517 5.297 -26.254 1.00 97.25 96 PRO A N 1
ATOM 734 C CA . PRO A 1 96 ? 7.687 6.623 -26.839 1.00 97.25 96 PRO A CA 1
ATOM 735 C C . PRO A 1 96 ? 8.177 7.636 -25.799 1.00 97.25 96 PRO A C 1
ATOM 737 O O . PRO A 1 96 ? 7.756 7.594 -24.644 1.00 97.25 96 PRO A O 1
ATOM 740 N N . VAL A 1 97 ? 9.031 8.572 -26.218 1.00 96.44 97 VAL A N 1
ATOM 741 C CA . VAL A 1 97 ? 9.486 9.661 -25.342 1.00 96.44 97 VAL A CA 1
ATOM 742 C C . VAL A 1 97 ? 8.283 10.552 -24.991 1.00 96.44 97 VAL A C 1
ATOM 744 O O . VAL A 1 97 ? 7.561 10.967 -25.904 1.00 96.44 97 VAL A O 1
ATOM 747 N N . PRO A 1 98 ? 8.032 10.840 -23.700 1.00 96.31 98 PRO A N 1
ATOM 748 C CA . PRO A 1 98 ? 6.983 11.772 -23.297 1.00 96.31 98 PRO A CA 1
ATOM 749 C C . PRO A 1 98 ? 7.217 13.175 -23.868 1.00 96.31 98 PRO A C 1
ATOM 751 O O . PRO A 1 98 ? 8.359 13.614 -23.962 1.00 96.31 98 PRO A O 1
ATOM 754 N N . LEU A 1 99 ? 6.136 13.898 -24.187 1.00 95.38 99 LEU A N 1
ATOM 755 C CA . LEU A 1 99 ? 6.207 15.292 -24.665 1.00 95.38 99 LEU A CA 1
ATOM 756 C C . LEU A 1 99 ? 6.911 16.218 -23.665 1.00 95.38 99 LEU A C 1
ATOM 758 O O . LEU A 1 99 ? 7.620 17.138 -24.056 1.00 95.38 99 LEU A O 1
ATOM 762 N N . GLU A 1 100 ? 6.692 15.971 -22.376 1.00 95.94 100 GLU A N 1
ATOM 763 C CA . GLU A 1 100 ? 7.342 16.686 -21.287 1.00 95.94 100 GLU A CA 1
ATOM 764 C C . GLU A 1 100 ? 8.397 15.771 -20.672 1.00 95.94 100 GLU A C 1
ATOM 766 O O . GLU A 1 100 ? 8.107 14.949 -19.800 1.00 95.94 100 GLU A O 1
ATOM 771 N N . HIS A 1 101 ? 9.634 15.893 -21.149 1.00 95.62 101 HIS A N 1
ATOM 772 C CA . HIS A 1 101 ? 10.773 15.217 -20.549 1.00 95.62 101 HIS A CA 1
ATOM 773 C C . HIS A 1 101 ? 11.808 16.252 -20.078 1.00 95.62 101 HIS A C 1
ATOM 775 O O . HIS A 1 101 ? 12.275 17.046 -20.891 1.00 95.62 101 HIS A O 1
ATOM 781 N N . PRO A 1 102 ? 12.248 16.243 -18.802 1.00 95.81 102 PRO A N 1
ATOM 782 C CA . PRO A 1 102 ? 13.175 17.256 -18.269 1.00 95.81 102 PRO A CA 1
ATOM 783 C C . PRO A 1 102 ? 14.523 17.379 -19.003 1.00 95.81 102 PRO A C 1
ATOM 785 O O . PRO A 1 102 ? 15.262 18.338 -18.786 1.00 95.81 102 PRO A O 1
ATOM 788 N N . HIS A 1 103 ? 14.879 16.380 -19.816 1.00 95.88 103 HIS A N 1
ATOM 789 C CA . HIS A 1 103 ? 16.198 16.246 -20.445 1.00 95.88 103 HIS A CA 1
ATOM 790 C C . HIS A 1 103 ? 16.183 15.862 -21.934 1.00 95.88 103 HIS A C 1
ATOM 792 O O . HIS A 1 103 ? 17.258 15.721 -22.512 1.00 95.88 103 HIS A O 1
ATOM 798 N N . TYR A 1 104 ? 15.014 15.639 -22.542 1.00 91.50 104 TYR A N 1
ATOM 799 C CA . TYR A 1 104 ? 14.907 15.222 -23.946 1.00 91.50 104 TYR A CA 1
ATOM 800 C C . TYR A 1 104 ? 13.912 16.135 -24.669 1.00 91.50 104 TYR A C 1
ATOM 802 O O . TYR A 1 104 ? 12.890 16.482 -24.083 1.00 91.50 104 TYR A O 1
ATOM 810 N N . GLU A 1 105 ? 14.248 16.520 -25.902 1.00 83.38 105 GLU A N 1
ATOM 811 C CA . GLU A 1 105 ? 13.401 17.290 -26.830 1.00 83.38 105 GLU A CA 1
ATOM 812 C C . GLU A 1 105 ? 12.820 16.381 -27.918 1.00 83.38 105 GLU A C 1
ATOM 814 O O . GLU A 1 105 ? 13.550 15.461 -28.366 1.00 83.38 105 GLU A O 1
#

Organism: Cricetulus griseus (NCBI:txid10029)

Sequence (105 aa):
MIDLTENTIIFTLNGEVLMSDSGSETAFRDIEIGDGFLPVCSLGPGQVGHLNLGQDVSSLRFFAICGLQEGFEPFAINMQRPVTTWFSKSLPQFEPVPLEHPHYE

Foldseek 3Di:
DADPVQQFDWDDDQLHTDADPVRDSTPDGPHDQPPHDDDDDDDDPPDDDDDDQCCDVVVVPRCVRHPVVVPHDRRNPPPPDDDDDDDDDPDDDDDDDDPDDPPDD

Radius of gyration: 18.23 Å; chains: 1; bounding box: 34×31×48 Å

InterPro domains:
  IPR015925 Ryanodine/Inositol 1,4,5-trisphosphate receptor [PTHR46399] (1-105)
  IPR043136 B30.2/SPRY domain superfamily [G3DSA:2.60.120.920] (1-95)